Protein AF-A0AA92TY04-F1 (afdb_monomer_lite)

Structure (mmCIF, N/CA/C/O backbone):
data_AF-A0AA92TY04-F1
#
_entry.id   AF-A0AA92TY04-F1
#
loop_
_atom_site.group_PDB
_atom_site.id
_atom_site.type_symbol
_atom_site.label_atom_id
_atom_site.label_alt_id
_atom_site.label_comp_id
_atom_site.label_asym_id
_atom_site.label_entity_id
_atom_site.label_seq_id
_atom_site.pdbx_PDB_ins_code
_atom_site.Cartn_x
_atom_site.Cartn_y
_atom_site.Cartn_z
_atom_site.occupancy
_atom_site.B_iso_or_equiv
_atom_site.auth_seq_id
_atom_site.auth_comp_id
_atom_site.auth_asym_id
_atom_site.auth_atom_id
_ato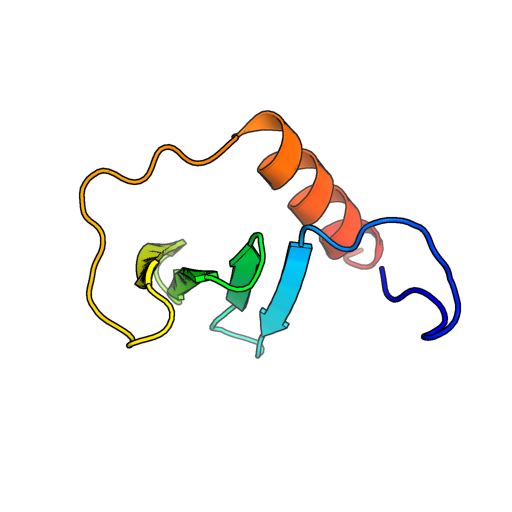m_site.pdbx_PDB_model_num
ATOM 1 N N . MET A 1 1 ? 8.168 -3.306 4.135 1.00 64.50 1 MET A N 1
ATOM 2 C CA . MET A 1 1 ? 9.289 -4.243 3.858 1.00 64.50 1 MET A CA 1
ATOM 3 C C . MET A 1 1 ? 8.750 -5.649 3.647 1.00 64.50 1 MET A C 1
ATOM 5 O O . MET A 1 1 ? 7.772 -6.006 4.296 1.00 64.50 1 MET A O 1
ATOM 9 N N . GLY A 1 2 ? 9.375 -6.433 2.764 1.00 70.38 2 GLY A N 1
ATOM 10 C CA . GLY A 1 2 ? 9.021 -7.842 2.577 1.00 70.38 2 GLY A CA 1
ATOM 11 C C . GLY A 1 2 ? 9.276 -8.661 3.846 1.00 70.38 2 GLY A C 1
ATOM 12 O O . GLY A 1 2 ? 10.215 -8.387 4.590 1.00 70.38 2 GLY A O 1
ATOM 13 N N . ARG A 1 3 ? 8.422 -9.652 4.101 1.00 79.19 3 ARG A N 1
ATOM 14 C CA . ARG A 1 3 ? 8.571 -10.632 5.186 1.00 79.19 3 ARG A CA 1
ATOM 15 C C . ARG A 1 3 ? 8.712 -12.027 4.587 1.00 79.19 3 ARG A C 1
ATOM 17 O O . ARG A 1 3 ? 8.175 -12.289 3.507 1.00 79.19 3 ARG A O 1
ATOM 24 N N . MET A 1 4 ? 9.380 -12.935 5.299 1.00 85.38 4 MET A N 1
ATOM 25 C CA . MET A 1 4 ? 9.477 -14.343 4.893 1.00 85.38 4 MET A CA 1
ATOM 26 C C . MET A 1 4 ? 8.086 -14.942 4.709 1.00 85.38 4 MET A C 1
ATOM 28 O O . MET A 1 4 ? 7.220 -14.714 5.547 1.00 85.38 4 MET A O 1
ATOM 32 N N . MET A 1 5 ? 7.863 -15.699 3.630 1.00 80.12 5 MET A N 1
ATOM 33 C CA . MET A 1 5 ? 6.546 -16.261 3.280 1.00 80.12 5 MET A CA 1
ATOM 34 C C . MET A 1 5 ? 5.894 -17.045 4.432 1.00 80.12 5 MET A C 1
ATOM 36 O O . MET A 1 5 ? 4.684 -16.977 4.596 1.00 80.12 5 MET A O 1
ATOM 40 N N . MET A 1 6 ? 6.708 -17.703 5.264 1.00 87.25 6 MET A N 1
ATOM 41 C CA . MET A 1 6 ? 6.269 -18.505 6.413 1.00 87.25 6 MET A CA 1
ATOM 42 C C . MET A 1 6 ? 6.063 -17.705 7.715 1.00 87.25 6 MET A C 1
ATOM 44 O O . MET A 1 6 ? 5.690 -18.281 8.736 1.00 87.25 6 MET A O 1
ATOM 48 N N . ASP A 1 7 ? 6.323 -16.394 7.715 1.00 85.44 7 ASP A N 1
ATOM 49 C CA . ASP A 1 7 ? 6.014 -15.522 8.853 1.00 85.44 7 ASP A CA 1
ATOM 50 C C . ASP A 1 7 ? 4.489 -15.436 9.032 1.00 85.44 7 ASP A C 1
ATOM 52 O O . ASP A 1 7 ? 3.774 -15.010 8.124 1.00 85.44 7 ASP A O 1
ATOM 56 N N . LYS A 1 8 ? 4.003 -15.823 10.218 1.00 83.31 8 LYS A N 1
ATOM 57 C CA . LYS A 1 8 ? 2.577 -15.814 10.590 1.00 83.31 8 LYS A CA 1
ATOM 58 C C . LYS A 1 8 ? 2.026 -14.411 10.852 1.00 83.31 8 LYS A C 1
ATOM 60 O O . LYS A 1 8 ? 0.827 -14.263 11.079 1.00 83.31 8 LYS A O 1
ATOM 65 N N . THR A 1 9 ? 2.875 -13.387 10.875 1.00 82.12 9 THR A N 1
ATOM 66 C CA . THR A 1 9 ? 2.422 -12.019 11.117 1.00 82.12 9 THR A CA 1
ATOM 67 C C . THR A 1 9 ? 1.511 -11.554 9.972 1.00 82.12 9 THR A C 1
ATOM 69 O O . THR A 1 9 ? 1.908 -11.668 8.807 1.00 82.12 9 THR A O 1
ATOM 72 N N . PRO A 1 10 ? 0.327 -10.982 10.266 1.00 76.62 10 PRO A N 1
ATOM 73 C CA . PRO A 1 10 ? -0.592 -10.499 9.241 1.00 76.62 10 PRO A CA 1
ATOM 74 C C . PRO A 1 10 ? 0.057 -9.500 8.279 1.00 76.62 10 PRO A C 1
ATOM 76 O O . PRO A 1 10 ? 0.753 -8.567 8.690 1.00 76.62 10 PRO A O 1
ATOM 79 N N . ARG A 1 11 ? -0.211 -9.679 6.983 1.00 76.56 11 ARG A N 1
ATOM 80 C CA . ARG A 1 11 ? 0.237 -8.792 5.904 1.00 76.56 11 ARG A CA 1
ATOM 81 C C . ARG A 1 11 ? -0.952 -8.003 5.385 1.00 76.56 11 ARG A C 1
ATOM 83 O O . ARG A 1 11 ? -1.588 -8.376 4.410 1.00 76.56 11 ARG A O 1
ATOM 90 N N . LEU A 1 12 ? -1.270 -6.929 6.093 1.00 78.56 12 LEU A N 1
ATOM 91 C CA . LEU A 1 12 ? -2.423 -6.090 5.759 1.00 78.56 12 LEU A CA 1
ATOM 92 C C . LEU A 1 12 ? -2.150 -5.176 4.558 1.00 78.56 12 LEU A C 1
ATOM 94 O O . LEU A 1 12 ? -3.091 -4.707 3.933 1.00 78.56 12 LEU A O 1
ATOM 98 N N . TRP A 1 13 ? -0.874 -4.943 4.240 1.00 80.44 13 TRP A N 1
ATOM 99 C CA . TRP A 1 13 ? -0.429 -4.012 3.212 1.00 80.44 13 TRP A CA 1
ATOM 100 C C . TRP A 1 13 ? 0.554 -4.697 2.272 1.00 80.44 13 TRP A C 1
ATOM 102 O O . TRP A 1 13 ? 1.647 -5.097 2.689 1.00 80.44 13 TRP A O 1
ATOM 112 N N . HIS A 1 14 ? 0.187 -4.774 1.000 1.00 83.62 14 HIS A N 1
ATOM 113 C CA . HIS A 1 14 ? 1.107 -5.105 -0.078 1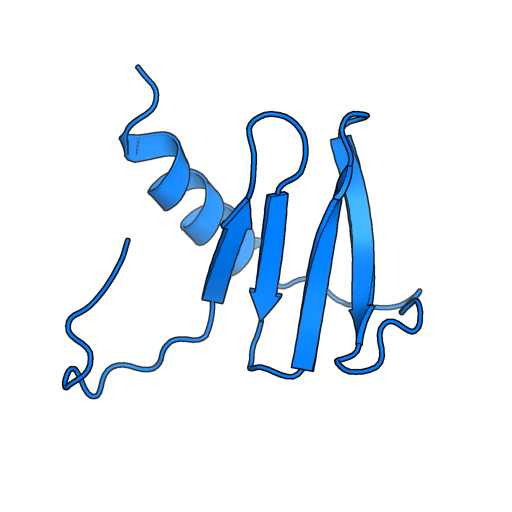.00 83.62 14 HIS A CA 1
ATOM 114 C C . HIS A 1 14 ? 1.305 -3.877 -0.952 1.00 83.62 14 HIS A C 1
ATOM 116 O O . HIS A 1 14 ? 0.383 -3.097 -1.159 1.00 83.62 14 HIS A O 1
ATOM 122 N N . VAL A 1 15 ? 2.527 -3.694 -1.437 1.00 80.06 15 VAL A N 1
ATOM 123 C CA . VAL A 1 15 ? 2.893 -2.543 -2.257 1.00 80.06 15 VAL A CA 1
ATOM 124 C C . VAL A 1 15 ? 3.469 -3.083 -3.547 1.00 80.06 15 VAL A C 1
ATOM 126 O O . VAL A 1 15 ? 4.401 -3.888 -3.519 1.00 80.06 15 VAL A O 1
ATOM 129 N N . VAL A 1 16 ? 2.905 -2.641 -4.659 1.00 79.56 16 VAL A N 1
ATOM 130 C CA . VAL A 1 16 ? 3.361 -2.948 -6.010 1.00 79.56 16 VAL A CA 1
ATOM 131 C C . VAL A 1 16 ? 3.544 -1.612 -6.702 1.00 79.56 16 VAL A C 1
ATOM 133 O O . VAL A 1 16 ? 2.707 -0.736 -6.556 1.00 79.56 16 VAL A O 1
ATOM 136 N N . GLY A 1 17 ? 4.630 -1.392 -7.425 1.00 74.44 17 GLY A N 1
ATOM 137 C CA . GLY A 1 17 ? 4.807 -0.104 -8.080 1.00 74.44 17 GLY A CA 1
ATOM 138 C C . GLY A 1 17 ? 5.909 -0.108 -9.115 1.00 74.44 17 GLY A C 1
ATOM 139 O O . GLY A 1 17 ? 6.825 -0.929 -9.067 1.00 74.44 17 GLY A O 1
ATOM 140 N N . SER A 1 18 ? 5.786 0.827 -10.047 1.00 69.81 18 SER A N 1
ATOM 141 C CA . SER A 1 18 ? 6.833 1.244 -10.969 1.00 69.81 18 SER A CA 1
ATOM 142 C C . SER A 1 18 ? 7.338 2.631 -10.556 1.00 69.81 18 SER A C 1
ATOM 144 O O . SER A 1 18 ? 6.990 3.142 -9.496 1.00 69.81 18 SER A O 1
ATOM 146 N N . ASN A 1 19 ? 8.175 3.258 -11.380 1.00 66.56 19 ASN A N 1
ATOM 147 C CA . ASN A 1 19 ? 8.729 4.578 -11.080 1.00 66.56 19 ASN A CA 1
ATOM 148 C C . ASN A 1 19 ? 7.651 5.680 -10.948 1.00 66.56 19 ASN A C 1
ATOM 150 O O . ASN A 1 19 ? 7.836 6.637 -10.206 1.00 66.56 19 ASN A O 1
ATOM 154 N N . LEU A 1 20 ? 6.535 5.555 -11.677 1.00 67.88 20 LEU A N 1
ATOM 155 C CA . LEU A 1 20 ? 5.504 6.600 -11.773 1.00 67.88 20 LEU A CA 1
ATOM 156 C C . LEU A 1 20 ? 4.197 6.231 -11.065 1.00 67.88 20 LEU A C 1
ATOM 158 O O . LEU A 1 20 ? 3.531 7.118 -10.534 1.00 67.88 20 LEU A O 1
ATOM 162 N N . ASN A 1 21 ? 3.864 4.939 -11.011 1.00 72.12 21 ASN A N 1
ATOM 163 C CA . ASN A 1 21 ? 2.602 4.458 -10.454 1.00 72.12 21 ASN A CA 1
ATOM 164 C C . ASN A 1 21 ? 2.878 3.518 -9.282 1.00 72.12 21 ASN A C 1
ATOM 166 O O . ASN A 1 21 ? 3.645 2.562 -9.419 1.00 72.12 21 ASN A O 1
ATOM 170 N N . TYR A 1 22 ? 2.221 3.758 -8.148 1.00 77.56 22 TYR A N 1
ATOM 171 C CA . TYR A 1 22 ? 2.298 2.890 -6.972 1.00 77.56 22 TYR A CA 1
ATOM 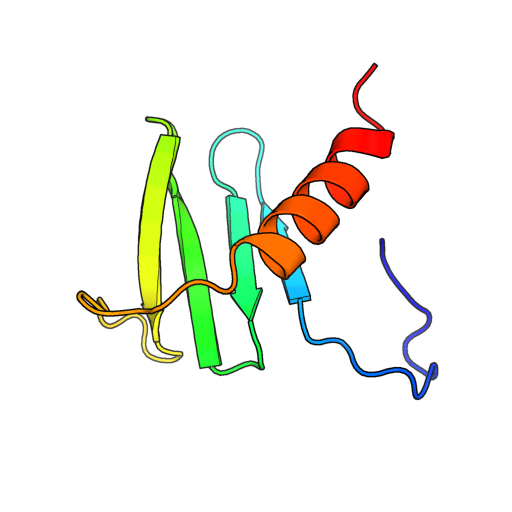172 C C . TYR A 1 22 ? 0.905 2.416 -6.590 1.00 77.56 22 TYR A C 1
ATOM 174 O O . TYR A 1 22 ? 0.016 3.229 -6.387 1.00 77.56 22 TYR A O 1
ATOM 182 N N . ALA A 1 23 ? 0.733 1.112 -6.434 1.00 82.69 23 ALA A N 1
ATOM 183 C CA . ALA A 1 23 ? -0.481 0.480 -5.959 1.00 82.69 23 ALA A CA 1
ATOM 184 C C . ALA A 1 23 ? -0.279 -0.113 -4.555 1.00 82.69 23 ALA A C 1
ATOM 186 O O . ALA A 1 23 ? 0.705 -0.809 -4.282 1.00 82.69 23 ALA A O 1
ATOM 187 N N . PHE A 1 24 ? -1.236 0.127 -3.665 1.00 84.38 24 PHE A N 1
ATOM 188 C CA . PHE A 1 24 ? -1.323 -0.488 -2.345 1.00 84.38 24 PHE A CA 1
ATOM 189 C C . PHE A 1 24 ? -2.502 -1.446 -2.326 1.00 84.38 24 PHE A C 1
ATOM 191 O O . PHE A 1 24 ? -3.635 -1.026 -2.523 1.00 84.38 24 PHE A O 1
ATOM 198 N N . ILE A 1 25 ? -2.251 -2.719 -2.046 1.00 84.62 25 ILE A N 1
ATOM 199 C CA . ILE A 1 25 ? -3.304 -3.712 -1.850 1.00 84.62 25 ILE A CA 1
ATOM 200 C C . ILE A 1 25 ? -3.510 -3.863 -0.345 1.00 84.62 25 ILE A C 1
ATOM 202 O O . ILE A 1 25 ? -2.608 -4.312 0.372 1.00 84.62 25 ILE A O 1
ATOM 206 N N . ILE A 1 26 ? -4.689 -3.469 0.126 1.00 83.06 26 ILE A N 1
ATOM 207 C CA . ILE A 1 26 ? -5.099 -3.524 1.527 1.00 83.06 26 ILE A CA 1
ATOM 208 C C . ILE A 1 26 ? -6.076 -4.677 1.717 1.00 83.06 26 ILE A C 1
ATOM 210 O O . ILE A 1 26 ? -7.070 -4.772 0.999 1.00 83.06 26 ILE A O 1
ATOM 214 N N . ASN A 1 27 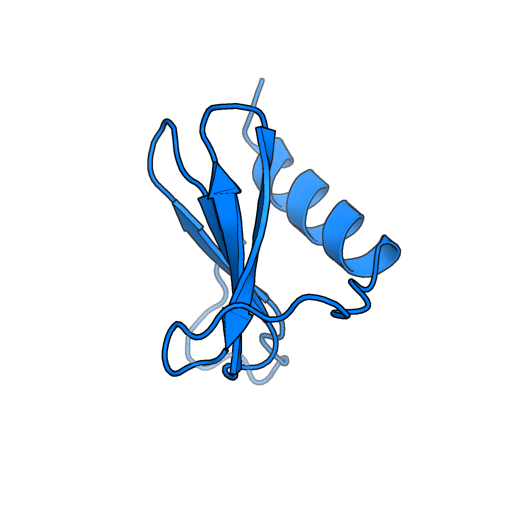? -5.811 -5.527 2.714 1.00 74.88 27 ASN A N 1
ATOM 215 C CA . ASN A 1 27 ? -6.695 -6.632 3.115 1.00 74.88 27 ASN A CA 1
ATOM 216 C C . ASN A 1 27 ? -7.158 -7.528 1.948 1.00 74.88 27 ASN A C 1
ATOM 218 O O . ASN A 1 27 ? -8.261 -8.054 1.992 1.00 74.88 27 ASN A O 1
ATOM 222 N N . ASN A 1 28 ? -6.324 -7.696 0.917 1.00 70.25 28 ASN A N 1
ATOM 223 C CA . ASN A 1 28 ? -6.603 -8.441 -0.321 1.00 70.25 28 ASN A CA 1
ATOM 224 C C . ASN A 1 28 ? -7.715 -7.909 -1.242 1.00 70.25 28 ASN A C 1
ATOM 226 O O . ASN A 1 28 ? -7.728 -8.314 -2.400 1.00 70.25 28 ASN A O 1
ATOM 230 N N . ASP A 1 29 ? -8.566 -6.987 -0.792 1.00 79.31 29 ASP A N 1
ATOM 231 C CA . ASP A 1 29 ? -9.789 -6.633 -1.528 1.00 79.31 29 ASP A CA 1
ATOM 232 C C . ASP A 1 29 ? -9.854 -5.171 -1.976 1.00 79.31 29 ASP A C 1
ATOM 234 O O . ASP A 1 29 ? -10.728 -4.799 -2.757 1.00 79.31 29 ASP A O 1
ATOM 238 N N . THR A 1 30 ? -8.958 -4.318 -1.478 1.00 83.44 30 THR A N 1
ATOM 239 C CA . THR A 1 30 ? -8.909 -2.902 -1.857 1.00 83.44 30 THR A CA 1
ATOM 240 C C . THR A 1 30 ? -7.566 -2.559 -2.470 1.00 83.44 30 THR A C 1
ATOM 242 O O . THR A 1 30 ? -6.524 -2.821 -1.873 1.00 83.44 30 THR A O 1
ATOM 245 N N . ILE A 1 31 ? -7.594 -1.922 -3.632 1.00 85.88 31 ILE A N 1
ATOM 246 C CA . ILE A 1 31 ? -6.422 -1.450 -4.359 1.00 85.88 31 ILE A CA 1
ATOM 247 C C . ILE A 1 31 ? -6.448 0.078 -4.326 1.00 85.88 31 ILE A C 1
ATOM 249 O O . ILE A 1 31 ? -7.386 0.686 -4.824 1.00 85.88 31 ILE A O 1
ATOM 253 N N . LEU A 1 32 ? -5.437 0.714 -3.739 1.00 86.56 32 LEU A N 1
ATOM 254 C CA . LEU A 1 32 ? -5.213 2.150 -3.893 1.00 86.56 32 LEU A CA 1
ATOM 255 C C . LEU A 1 32 ? -4.131 2.386 -4.922 1.00 86.56 32 LEU A C 1
ATOM 257 O O . LEU A 1 32 ? -2.982 2.027 -4.679 1.00 86.56 32 LEU A O 1
ATOM 261 N N . GLU A 1 33 ? -4.475 3.029 -6.023 1.00 84.12 33 GLU A N 1
ATOM 262 C CA . GLU A 1 33 ? -3.524 3.452 -7.033 1.00 84.12 33 GLU A CA 1
ATOM 263 C C . GLU A 1 33 ? -3.163 4.919 -6.820 1.00 84.12 33 GLU A C 1
ATOM 265 O O . GLU A 1 33 ? -4.012 5.804 -6.809 1.00 84.12 33 GLU A O 1
ATOM 270 N N . LYS A 1 34 ? -1.872 5.185 -6.645 1.00 81.19 34 LYS A N 1
ATOM 271 C CA . LYS A 1 34 ? -1.310 6.522 -6.732 1.00 81.19 34 LYS A CA 1
ATOM 272 C C . LYS A 1 34 ? -0.922 6.784 -8.179 1.00 81.19 34 LYS A C 1
ATOM 274 O O . LYS A 1 34 ? 0.028 6.172 -8.678 1.00 81.19 34 LYS A O 1
ATOM 279 N N . THR A 1 35 ? -1.607 7.732 -8.805 1.00 75.69 35 THR A N 1
ATOM 280 C CA . THR A 1 35 ? -1.304 8.180 -10.163 1.00 75.69 35 THR A CA 1
ATOM 281 C C . THR A 1 35 ? -0.044 9.050 -10.193 1.00 75.69 35 THR A C 1
ATOM 283 O O . THR A 1 35 ? 0.420 9.568 -9.161 1.00 75.69 35 THR A O 1
ATOM 286 N N . ALA A 1 36 ? 0.519 9.224 -11.392 1.00 69.75 36 ALA A N 1
ATOM 287 C CA . ALA A 1 36 ? 1.680 10.083 -11.629 1.00 69.75 36 ALA A CA 1
ATOM 288 C C . ALA A 1 36 ? 1.450 11.527 -11.141 1.00 69.75 36 ALA A C 1
ATOM 290 O O . ALA A 1 36 ? 2.365 12.144 -10.595 1.00 69.75 36 ALA A O 1
ATOM 291 N N . ASP A 1 37 ? 0.208 12.012 -11.226 1.00 74.19 37 ASP A N 1
ATOM 292 C CA . ASP A 1 37 ? -0.205 13.351 -10.783 1.00 74.19 37 ASP A CA 1
ATOM 293 C C . ASP A 1 37 ? -0.350 13.467 -9.254 1.00 74.19 37 ASP A C 1
ATOM 295 O O . ASP A 1 37 ? -0.616 14.540 -8.714 1.00 74.19 37 ASP A O 1
ATOM 299 N N . GLY A 1 38 ? -0.162 12.362 -8.527 1.00 70.88 38 GLY A N 1
ATOM 300 C CA . GLY A 1 38 ? -0.240 12.317 -7.070 1.00 70.88 38 GLY A CA 1
ATOM 301 C C . GLY A 1 38 ? -1.643 12.107 -6.508 1.00 70.88 38 GLY A C 1
ATOM 302 O O . GLY A 1 38 ? -1.776 12.059 -5.284 1.00 70.88 38 GLY A O 1
ATOM 303 N N . ALA A 1 39 ? -2.657 11.935 -7.361 1.00 78.88 39 ALA A N 1
ATOM 304 C CA . ALA A 1 39 ? -3.989 11.534 -6.924 1.00 78.88 39 ALA A CA 1
ATOM 305 C C . ALA A 1 39 ? -3.990 10.073 -6.446 1.00 78.88 39 ALA A C 1
ATOM 307 O O . ALA A 1 39 ? -3.143 9.274 -6.849 1.00 78.88 39 ALA A O 1
ATOM 308 N N . LEU A 1 40 ? -4.925 9.749 -5.552 1.00 80.75 40 LEU A N 1
ATOM 309 C CA . LEU A 1 40 ? -5.153 8.398 -5.048 1.00 80.75 40 LEU A CA 1
ATOM 310 C C . LEU A 1 40 ? -6.530 7.932 -5.513 1.00 80.75 40 LEU A C 1
ATOM 312 O O . LEU A 1 40 ? -7.542 8.407 -4.996 1.00 80.75 40 LEU A O 1
ATOM 316 N N . ASP A 1 41 ? -6.547 6.996 -6.451 1.00 85.81 41 ASP A N 1
ATOM 317 C CA . ASP A 1 41 ? -7.750 6.293 -6.872 1.00 85.81 41 ASP A CA 1
ATOM 318 C C . ASP A 1 41 ? -7.902 5.009 -6.060 1.00 85.81 41 ASP A C 1
ATOM 320 O O . ASP A 1 41 ? -6.923 4.351 -5.703 1.00 85.81 41 ASP A O 1
ATOM 324 N N . VAL A 1 42 ? -9.140 4.661 -5.717 1.00 87.31 42 VAL A N 1
ATOM 325 C CA . VAL A 1 42 ? -9.437 3.455 -4.941 1.00 87.31 42 VAL A CA 1
ATOM 326 C C . VAL A 1 42 ? -10.298 2.526 -5.766 1.00 87.31 42 VAL A C 1
ATOM 328 O O . VAL A 1 42 ? -11.328 2.940 -6.295 1.00 87.31 42 VAL A O 1
ATOM 331 N N . HIS A 1 43 ? -9.901 1.262 -5.813 1.00 87.56 43 HIS A N 1
ATOM 332 C CA . HIS A 1 43 ? -10.581 0.194 -6.519 1.00 87.56 43 HIS A CA 1
ATOM 333 C C . HIS A 1 43 ? -10.851 -0.997 -5.597 1.00 87.56 43 HIS A C 1
ATOM 335 O O . HIS A 1 43 ? -10.148 -1.212 -4.605 1.00 87.56 43 HIS A O 1
ATOM 341 N N . ASP A 1 44 ? -11.872 -1.779 -5.929 1.00 86.31 44 ASP A N 1
ATOM 342 C CA . ASP A 1 44 ? -12.081 -3.108 -5.353 1.00 86.31 44 ASP A CA 1
ATOM 343 C C . ASP A 1 44 ? -11.232 -4.178 -6.078 1.00 86.31 44 ASP A C 1
ATOM 345 O O . ASP A 1 44 ? -10.541 -3.897 -7.061 1.00 86.31 44 ASP A O 1
ATOM 349 N N . ALA A 1 45 ? -11.299 -5.430 -5.617 1.00 83.94 45 ALA A N 1
ATOM 350 C CA . ALA A 1 45 ? -10.619 -6.570 -6.245 1.00 83.94 45 ALA A CA 1
ATOM 351 C C . ALA A 1 45 ? -11.029 -6.827 -7.712 1.00 83.94 45 ALA A C 1
ATOM 353 O O . ALA A 1 45 ? -10.316 -7.520 -8.437 1.00 83.94 45 ALA A O 1
ATOM 354 N N . HIS A 1 46 ? -12.162 -6.277 -8.155 1.00 86.56 46 HIS A N 1
ATOM 355 C CA . HIS A 1 46 ? -12.670 -6.374 -9.523 1.00 86.56 46 HIS A CA 1
ATOM 356 C C . HIS A 1 46 ? -12.354 -5.119 -10.357 1.00 86.56 46 HIS A C 1
ATOM 358 O O . HIS A 1 46 ? -12.891 -4.976 -11.454 1.00 86.56 46 HIS A O 1
ATOM 364 N N . MET A 1 47 ? -11.483 -4.228 -9.863 1.00 83.88 47 MET A N 1
ATOM 365 C CA . MET A 1 47 ? -11.097 -2.958 -10.492 1.00 83.88 47 MET A CA 1
ATOM 366 C C . MET A 1 47 ? -12.224 -1.913 -10.599 1.00 83.88 47 MET A C 1
ATOM 368 O O . MET A 1 47 ? -12.078 -0.912 -11.306 1.00 83.88 47 MET A O 1
ATOM 372 N N . ASN A 1 48 ? -13.330 -2.070 -9.868 1.00 87.06 48 ASN A N 1
ATOM 373 C CA . ASN A 1 48 ? -14.383 -1.056 -9.834 1.00 87.06 48 ASN A CA 1
ATOM 374 C C . ASN A 1 48 ? -13.985 0.111 -8.920 1.00 87.06 48 ASN A C 1
ATOM 376 O O . ASN A 1 48 ? -13.489 -0.130 -7.819 1.00 87.06 48 ASN A O 1
ATOM 380 N N . PRO A 1 49 ? -14.239 1.371 -9.314 1.00 85.19 49 PRO A N 1
ATOM 381 C CA . PRO A 1 49 ? -13.893 2.533 -8.503 1.00 85.19 49 PRO A CA 1
ATOM 382 C C . PRO A 1 49 ? -14.747 2.625 -7.227 1.00 85.19 49 PRO A C 1
ATOM 384 O O . PRO A 1 49 ? -15.979 2.576 -7.271 1.00 85.19 49 PRO A O 1
ATOM 387 N N . VAL A 1 50 ? -14.094 2.852 -6.088 1.00 85.88 50 VAL A N 1
ATOM 388 C CA . VAL A 1 50 ? -14.705 2.989 -4.760 1.00 85.88 50 VAL A CA 1
ATOM 389 C C . VAL A 1 50 ? -14.612 4.445 -4.303 1.00 85.88 50 VAL A C 1
ATOM 391 O O . VAL A 1 50 ? -13.578 4.912 -3.839 1.00 85.88 50 VAL A O 1
ATOM 394 N N . LYS A 1 51 ? -15.720 5.185 -4.397 1.00 76.50 51 LYS A N 1
ATOM 395 C CA . LYS A 1 51 ? -15.731 6.642 -4.147 1.00 76.50 51 LYS A CA 1
ATOM 396 C C . LYS A 1 51 ? -15.712 7.053 -2.667 1.00 76.50 51 LYS A C 1
ATOM 398 O O . LYS A 1 51 ? -15.306 8.164 -2.361 1.00 76.50 51 LYS A O 1
ATOM 403 N N . ASN A 1 52 ? -16.132 6.174 -1.755 1.00 78.44 52 ASN A N 1
ATOM 404 C CA . ASN A 1 52 ? -16.290 6.483 -0.323 1.00 78.44 52 ASN A CA 1
ATOM 405 C C . ASN A 1 52 ? -15.371 5.637 0.570 1.00 78.44 52 ASN A C 1
ATOM 407 O O . ASN A 1 52 ? -15.733 5.281 1.692 1.00 78.44 52 ASN A O 1
ATOM 411 N N . TYR A 1 53 ? -14.197 5.262 0.066 1.00 79.50 53 TYR A N 1
ATOM 412 C CA . TYR A 1 53 ? -13.265 4.464 0.848 1.00 79.50 53 TYR A CA 1
ATOM 413 C C . TYR A 1 53 ? -12.652 5.284 1.986 1.00 79.50 53 TYR A C 1
ATOM 415 O O . TYR A 1 53 ? -12.037 6.328 1.765 1.00 79.50 53 TYR A O 1
ATOM 423 N N . HIS A 1 54 ? -12.785 4.794 3.218 1.00 79.25 54 HIS A N 1
ATOM 424 C CA . HIS A 1 54 ? -12.137 5.406 4.370 1.00 79.25 54 HIS A CA 1
ATOM 425 C C . HIS A 1 54 ? -10.731 4.827 4.547 1.00 79.25 54 HIS A C 1
ATOM 427 O O . HIS A 1 54 ? -10.548 3.772 5.155 1.00 79.25 54 HIS A O 1
ATOM 433 N N . LEU A 1 55 ? -9.731 5.528 4.011 1.00 79.56 55 LEU A N 1
ATOM 434 C CA . LEU A 1 55 ? -8.333 5.134 4.147 1.00 79.56 55 LEU A CA 1
ATOM 435 C C . LEU A 1 55 ? -7.867 5.299 5.607 1.00 79.56 55 LEU A C 1
ATOM 437 O O . LEU A 1 55 ? -7.900 6.417 6.130 1.00 79.56 55 LEU A O 1
ATOM 441 N N . PRO A 1 56 ? -7.364 4.242 6.276 1.00 80.88 56 PRO A N 1
ATOM 442 C CA . PRO A 1 56 ? -6.762 4.367 7.602 1.00 80.88 56 PRO A CA 1
ATOM 443 C C . PRO A 1 56 ? -5.436 5.147 7.534 1.00 80.88 56 PRO A C 1
ATOM 445 O O . PRO A 1 56 ? -4.350 4.570 7.452 1.00 80.88 56 PRO A O 1
ATOM 448 N N . ALA A 1 57 ? -5.523 6.478 7.618 1.00 79.75 57 ALA A N 1
ATOM 449 C CA . ALA A 1 57 ? -4.413 7.411 7.397 1.00 79.75 57 ALA A CA 1
ATOM 450 C C . ALA A 1 57 ? -3.155 7.105 8.230 1.00 79.75 57 ALA A C 1
ATOM 452 O O . ALA A 1 57 ? -2.042 7.193 7.722 1.00 79.75 57 ALA A O 1
ATOM 453 N N . LYS A 1 58 ? -3.311 6.686 9.495 1.00 83.62 58 LYS A N 1
ATOM 454 C CA . LYS A 1 58 ? -2.172 6.318 10.360 1.00 83.62 58 LYS A CA 1
ATOM 455 C C . LYS A 1 58 ? -1.404 5.100 9.844 1.00 83.62 58 LYS A C 1
ATOM 457 O O . LYS A 1 58 ? -0.180 5.080 9.907 1.00 83.62 58 LYS A O 1
ATOM 462 N N . GLN A 1 59 ? -2.117 4.083 9.363 1.00 79.25 59 GLN A N 1
ATOM 463 C CA . GLN A 1 59 ? -1.490 2.872 8.830 1.00 79.25 59 GLN A CA 1
ATOM 464 C C . GLN A 1 59 ? -0.860 3.147 7.464 1.00 79.25 59 GLN A C 1
ATOM 466 O O . GLN A 1 59 ? 0.248 2.686 7.197 1.00 79.25 59 GLN A O 1
ATOM 471 N N . PHE A 1 60 ? -1.525 3.965 6.644 1.00 81.12 60 PHE A N 1
ATOM 472 C CA . PHE A 1 60 ? -0.988 4.424 5.368 1.00 81.12 60 PHE A CA 1
ATOM 473 C C . PHE A 1 60 ? 0.323 5.203 5.551 1.00 81.12 60 PHE A C 1
ATOM 475 O O . PHE A 1 60 ? 1.328 4.858 4.939 1.00 81.12 60 PHE A O 1
ATOM 482 N N . ASP A 1 61 ? 0.363 6.183 6.459 1.00 82.56 61 ASP A N 1
ATOM 483 C CA . ASP A 1 61 ? 1.577 6.956 6.764 1.00 82.56 61 ASP A CA 1
ATOM 484 C C . ASP A 1 61 ? 2.735 6.057 7.23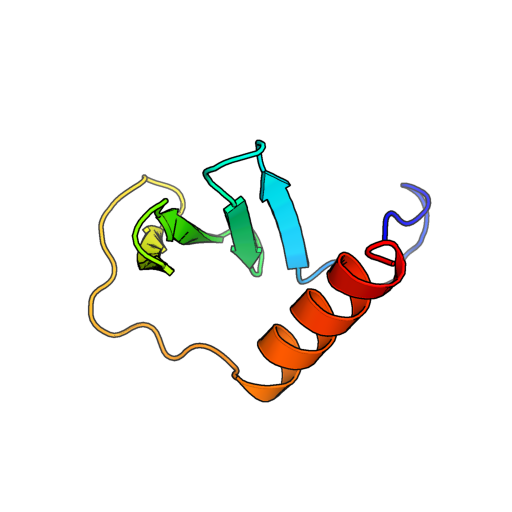2 1.00 82.56 61 ASP A C 1
ATOM 486 O O . ASP A 1 61 ? 3.873 6.214 6.790 1.00 82.56 61 ASP A O 1
ATOM 490 N N . GLN A 1 62 ? 2.455 5.051 8.067 1.00 82.88 62 GLN A N 1
ATOM 491 C CA . GLN A 1 62 ? 3.461 4.065 8.475 1.00 82.88 62 GLN A CA 1
ATOM 492 C C . GLN A 1 62 ? 3.986 3.234 7.296 1.00 82.88 62 GLN A C 1
ATOM 494 O O . GLN A 1 62 ? 5.195 2.992 7.215 1.00 82.88 62 GLN A O 1
ATOM 499 N N . ALA A 1 63 ? 3.106 2.810 6.384 1.00 79.00 63 ALA A N 1
ATOM 500 C CA . ALA A 1 63 ? 3.487 2.069 5.186 1.00 79.00 63 ALA A CA 1
ATOM 501 C C . ALA A 1 63 ? 4.362 2.926 4.255 1.00 79.00 63 ALA A C 1
ATOM 503 O O . ALA A 1 63 ? 5.430 2.475 3.836 1.00 79.00 63 ALA A O 1
ATOM 504 N N . ILE A 1 64 ? 3.974 4.183 4.015 1.00 80.25 64 ILE A N 1
ATOM 505 C CA . ILE A 1 64 ? 4.743 5.150 3.220 1.00 80.25 64 ILE A CA 1
ATOM 506 C C . ILE A 1 64 ? 6.109 5.429 3.850 1.00 80.25 64 ILE A C 1
ATOM 508 O O . ILE A 1 64 ? 7.128 5.335 3.170 1.00 80.25 64 ILE A O 1
ATOM 512 N N . LYS A 1 65 ? 6.177 5.693 5.160 1.00 83.62 65 LYS A N 1
ATOM 513 C CA . LYS A 1 65 ? 7.454 5.887 5.870 1.00 83.62 65 LYS A CA 1
ATOM 514 C C . LYS A 1 65 ? 8.363 4.664 5.772 1.00 83.62 65 LYS A C 1
ATOM 516 O O . LYS A 1 65 ? 9.574 4.810 5.629 1.00 83.62 65 LYS A O 1
ATOM 521 N N . GLN A 1 66 ? 7.799 3.456 5.823 1.00 79.56 66 GLN A N 1
ATOM 522 C CA . GLN A 1 66 ? 8.572 2.233 5.608 1.00 79.56 66 GLN A CA 1
ATOM 523 C C . GLN A 1 66 ? 9.111 2.104 4.182 1.00 79.56 66 GLN A C 1
ATOM 525 O O . GLN A 1 6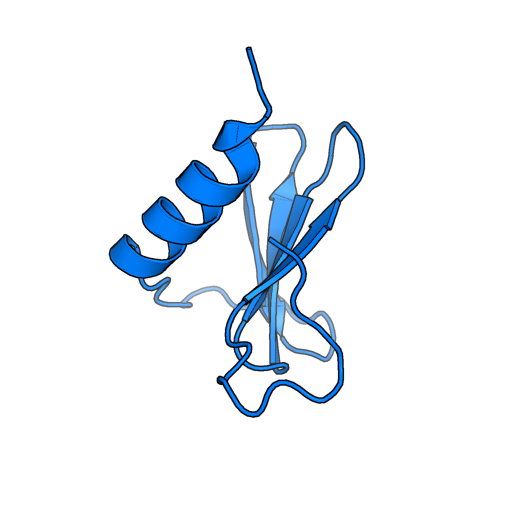6 ? 10.222 1.600 4.022 1.00 79.56 66 GLN A O 1
ATOM 530 N N . LEU A 1 67 ? 8.347 2.514 3.167 1.00 77.38 67 LEU A N 1
ATOM 531 C CA . LEU A 1 67 ? 8.799 2.514 1.771 1.00 77.38 67 LEU A CA 1
ATOM 532 C C . LEU A 1 67 ? 9.901 3.550 1.549 1.00 77.38 67 LEU A C 1
ATOM 534 O O . LEU A 1 67 ? 10.948 3.233 0.988 1.00 77.38 67 LEU A O 1
ATOM 538 N N . ASN A 1 68 ? 9.706 4.754 2.082 1.00 80.19 68 ASN A N 1
ATOM 539 C CA . ASN A 1 68 ? 10.642 5.865 1.943 1.00 80.19 68 ASN A CA 1
ATOM 540 C C . ASN A 1 68 ? 11.928 5.685 2.755 1.00 80.19 68 ASN A C 1
ATOM 542 O O . ASN A 1 68 ? 12.868 6.445 2.569 1.00 80.19 68 ASN A O 1
ATOM 546 N N . ARG A 1 69 ? 12.031 4.662 3.612 1.00 80.06 69 ARG A N 1
ATOM 547 C CA . ARG A 1 69 ? 13.250 4.381 4.389 1.00 80.06 69 ARG A CA 1
ATOM 548 C C . ARG A 1 69 ? 14.500 4.181 3.519 1.00 80.06 69 ARG A C 1
ATOM 550 O O . ARG A 1 69 ? 15.609 4.368 4.012 1.00 80.06 69 ARG A O 1
ATOM 557 N N . PHE A 1 70 ? 14.333 3.753 2.270 1.00 76.75 70 PHE A N 1
ATOM 558 C CA . PHE A 1 70 ? 15.440 3.527 1.336 1.00 76.75 70 PHE A CA 1
ATOM 559 C C . PHE A 1 70 ? 15.701 4.709 0.399 1.00 76.75 70 PHE A C 1
ATOM 561 O O . PHE A 1 70 ? 16.731 4.722 -0.273 1.00 76.75 70 PHE A O 1
ATOM 568 N N . PHE A 1 71 ? 14.797 5.689 0.363 1.00 70.56 71 PHE A N 1
ATOM 569 C CA . PHE A 1 71 ? 15.036 6.946 -0.331 1.00 70.56 71 PHE A CA 1
ATOM 570 C C . PHE A 1 71 ? 16.009 7.780 0.512 1.00 70.56 71 PHE A C 1
ATOM 572 O O . PHE A 1 71 ? 15.777 7.993 1.704 1.00 70.56 71 PHE A O 1
ATOM 579 N N . LYS A 1 72 ? 17.129 8.174 -0.098 1.00 60.69 72 LYS A N 1
ATOM 580 C CA . LYS A 1 72 ? 18.120 9.092 0.476 1.00 60.69 72 LYS A CA 1
ATOM 581 C C . LYS A 1 72 ? 17.884 10.500 -0.035 1.00 60.69 72 LYS A C 1
ATOM 583 O O . LYS A 1 72 ? 17.561 10.615 -1.237 1.00 60.69 72 LYS A O 1
#

Secondary structure (DSSP, 8-state):
----TT--S---EEEEE-SS-EEEEETTTEEEEE-TTS-EEEEETT--B-TT----HHHHHHHHHHHHTT--

Sequence (72 aa):
MGRMMMDKTPRLWHVVGSNLNYAFIINNDTILEKTADGALDVHDAHMNPVKNYHLPAKQFDQAIKQLNRFFK

Radius of gyration: 12.73 Å; chains: 1; bounding box: 34×32×23 Å

Foldseek 3Di:
DDDDPPDPPDDQWDWDDDPQWIWIQGPNFKIWIQGNVRDTWIATNVRHTDPDDDDPVVVVVVVVCVVCPPPD

Organism: NCBI:txid165179

pLDDT: mean 79.48, std 5.83, range [60.69, 87.56]